Protein AF-A0A4Q3MH71-F1 (afdb_monomer)

Secondary structure (DSSP, 8-state):
-HHHHHHHHHHHHTT---EEETTEEE----TT--HHHHHHHHHHHHHHHHHHHHHHT-

Solvent-accessible surface area (backbone atoms onl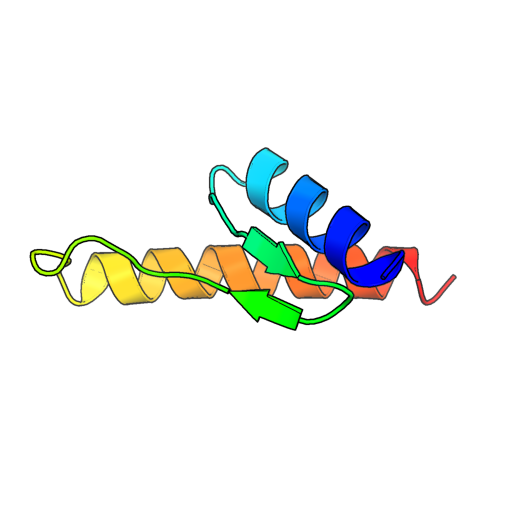y — not comparable to full-atom values): 3312 Å² total; per-residue (Å²): 76,75,64,15,49,51,30,31,53,41,19,47,77,65,76,38,88,57,46,53,57,44,65,43,80,45,79,81,76,68,93,82,66,49,70,71,56,51,51,55,51,50,54,44,49,52,50,14,50,51,55,41,48,62,65,64,74,106

Radius of gyration: 11.63 Å; Cα contacts (8 Å, |Δi|>4): 60; chains: 1; bounding box: 27×16×34 Å

Sequence (58 aa):
GTVGQLCRDRALANGLILRATYDAMLLSPPLIISRAQVDELFEKTWKALNETAAELGR

Fol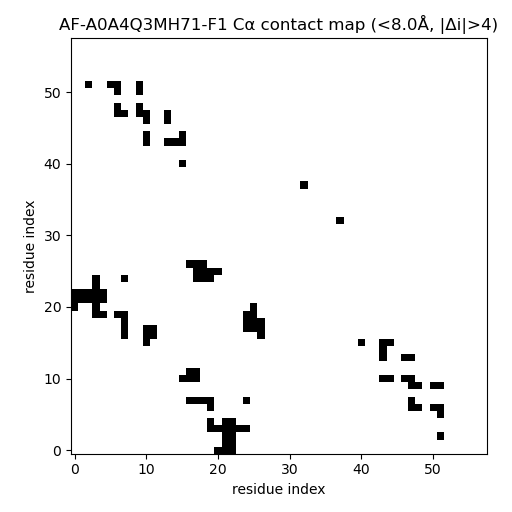dseek 3Di:
DVLQVQLQVQLVVLVHHWDRDPNDTDDDDDPPDDPVNVVVNVVSSVRSVVVSCVVVVD

pLDDT: mean 94.07, std 6.39, range [53.03, 98.31]

Nearest PDB structures (foldseek):
  4grx-assembly2_D  TM=9.760E-01  e=3.497E-03  Paracoccus denitrificans PD1222
  3i5t-assembly1_B  TM=9.561E-01  e=6.411E-03  Cereibacter sphaeroides 2.4.1
  4e3q-assembly1_A  TM=9.688E-01  e=1.175E-02  Vibrio fluvialis
  5ztx-assembly1_A  TM=9.782E-01  e=1.645E-02  Vibrio fluvialis
  4e3r-assembly1_A  TM=9.765E-01  e=1.438E-02  Vibrio fluvialis

Structure (mmCIF, N/CA/C/O backbone):
data_AF-A0A4Q3MH71-F1
#
_entry.id   AF-A0A4Q3MH71-F1
#
loop_
_atom_site.group_PDB
_atom_site.id
_atom_site.type_symbol
_atom_site.label_atom_id
_atom_site.label_alt_id
_atom_site.label_comp_id
_atom_site.label_asym_id
_atom_site.label_entity_id
_atom_site.label_seq_id
_atom_site.pdbx_PDB_ins_code
_atom_site.Cartn_x
_atom_site.Cartn_y
_atom_site.Cartn_z
_atom_site.occupancy
_atom_site.B_iso_or_equiv
_atom_site.auth_seq_id
_atom_site.auth_comp_id
_atom_site.auth_asym_id
_atom_site.auth_atom_id
_atom_site.pdbx_PDB_model_num
ATOM 1 N N . GLY A 1 1 ? 14.274 4.148 -5.059 1.00 77.38 1 GLY A N 1
ATOM 2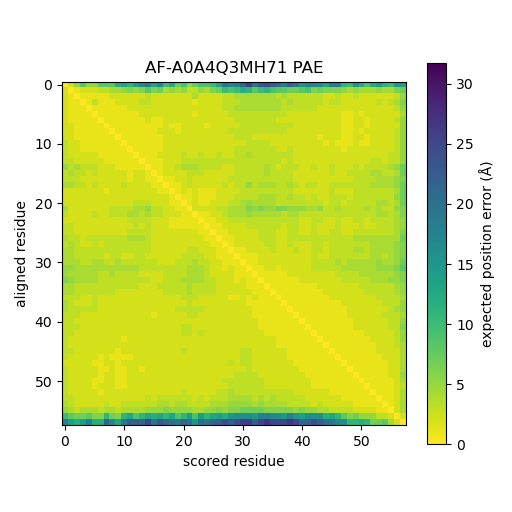 C CA . GLY A 1 1 ? 13.790 2.841 -5.501 1.00 77.38 1 GLY A CA 1
ATOM 3 C C . GLY A 1 1 ? 12.789 3.086 -6.592 1.00 77.38 1 GLY A C 1
ATOM 4 O O . GLY A 1 1 ? 11.889 3.897 -6.390 1.00 77.38 1 GLY A O 1
ATOM 5 N N . THR A 1 2 ? 13.013 2.508 -7.766 1.00 88.81 2 THR A N 1
ATOM 6 C CA . THR A 1 2 ? 12.133 2.685 -8.932 1.00 88.81 2 THR A CA 1
ATOM 7 C C . THR A 1 2 ? 10.843 1.883 -8.757 1.00 88.81 2 THR A C 1
ATOM 9 O O . THR A 1 2 ? 9.766 2.359 -9.102 1.00 88.81 2 THR A O 1
ATOM 12 N N . VAL A 1 3 ? 10.940 0.706 -8.131 1.00 94.06 3 VAL A N 1
ATOM 13 C CA . VAL A 1 3 ? 9.808 -0.198 -7.891 1.00 94.06 3 VAL A CA 1
ATOM 14 C C . VAL A 1 3 ? 8.874 0.362 -6.820 1.00 94.06 3 VAL A C 1
ATOM 16 O O . VAL A 1 3 ? 7.657 0.333 -6.986 1.00 94.06 3 VAL A O 1
ATOM 19 N N . GLY A 1 4 ? 9.421 0.938 -5.747 1.00 93.62 4 GLY A N 1
ATOM 20 C CA . GLY A 1 4 ? 8.607 1.547 -4.693 1.00 93.62 4 GLY A CA 1
ATOM 21 C C . GLY A 1 4 ? 7.767 2.728 -5.184 1.00 93.62 4 GLY A C 1
ATOM 22 O O . GLY A 1 4 ? 6.608 2.851 -4.796 1.00 93.62 4 GLY A O 1
ATOM 23 N N . GLN A 1 5 ? 8.310 3.578 -6.067 1.00 95.00 5 GLN A N 1
ATOM 24 C CA . GLN A 1 5 ? 7.529 4.670 -6.669 1.00 95.00 5 GLN A CA 1
ATOM 25 C C . GLN A 1 5 ? 6.394 4.132 -7.544 1.00 95.00 5 GLN A C 1
ATOM 27 O O . GLN A 1 5 ? 5.259 4.574 -7.395 1.00 95.00 5 GLN A O 1
ATOM 32 N N . LEU A 1 6 ? 6.668 3.112 -8.363 1.00 95.12 6 LEU A N 1
ATOM 33 C CA . LEU A 1 6 ? 5.638 2.457 -9.170 1.00 95.12 6 LEU A CA 1
ATOM 34 C C . LEU A 1 6 ? 4.508 1.886 -8.297 1.00 95.12 6 LEU A C 1
ATOM 36 O O . LEU A 1 6 ? 3.330 2.140 -8.548 1.00 95.12 6 LEU A O 1
ATOM 40 N N . CYS A 1 7 ? 4.862 1.177 -7.222 1.00 95.69 7 CYS A N 1
ATOM 41 C CA . CYS A 1 7 ? 3.883 0.626 -6.288 1.00 95.69 7 CYS A CA 1
ATOM 42 C C . CYS A 1 7 ? 3.061 1.709 -5.585 1.00 95.69 7 CYS A C 1
ATOM 44 O O . CYS A 1 7 ? 1.855 1.541 -5.386 1.00 95.69 7 CYS A O 1
ATOM 46 N N . ARG A 1 8 ? 3.691 2.829 -5.217 1.00 96.12 8 ARG A N 1
ATOM 47 C CA . ARG A 1 8 ? 2.992 3.988 -4.653 1.00 96.12 8 ARG A CA 1
ATOM 48 C C . ARG A 1 8 ? 1.961 4.542 -5.632 1.00 96.12 8 ARG A C 1
ATOM 50 O O . ARG A 1 8 ? 0.843 4.829 -5.213 1.00 96.12 8 ARG A O 1
ATOM 57 N N . ASP A 1 9 ? 2.312 4.678 -6.904 1.00 95.56 9 ASP A N 1
ATOM 58 C CA . ASP A 1 9 ? 1.412 5.247 -7.907 1.00 95.56 9 ASP A CA 1
ATOM 59 C C . ASP A 1 9 ? 0.207 4.324 -8.169 1.00 95.56 9 ASP A C 1
ATOM 61 O O . ASP A 1 9 ? -0.929 4.799 -8.255 1.00 95.56 9 ASP A O 1
ATOM 65 N N . ARG A 1 10 ? 0.415 2.998 -8.167 1.00 96.06 10 ARG A N 1
ATOM 66 C CA . ARG A 1 10 ? -0.676 2.002 -8.202 1.00 96.06 10 ARG A CA 1
ATOM 67 C C . ARG A 1 10 ? -1.569 2.070 -6.961 1.00 96.06 10 ARG A C 1
ATOM 69 O O . ARG A 1 10 ? -2.793 2.017 -7.077 1.00 96.06 10 ARG A O 1
ATOM 76 N N . ALA A 1 11 ? -0.992 2.243 -5.773 1.00 95.62 11 ALA A N 1
ATOM 77 C CA . ALA A 1 11 ? -1.771 2.417 -4.547 1.00 95.62 11 ALA A CA 1
ATOM 78 C C . ALA A 1 11 ? -2.636 3.689 -4.594 1.00 95.62 11 ALA A C 1
ATOM 80 O O . ALA A 1 11 ? -3.827 3.627 -4.280 1.00 95.62 11 ALA A O 1
ATOM 81 N N . LEU A 1 12 ? -2.078 4.807 -5.073 1.00 9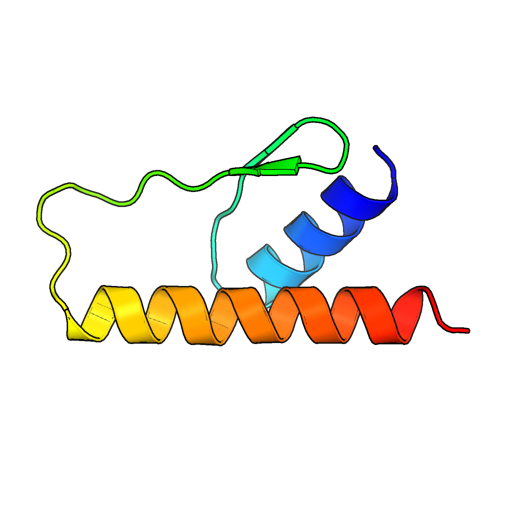5.69 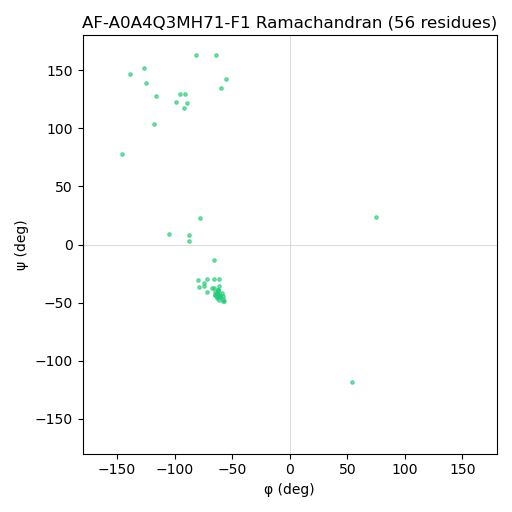12 LEU A N 1
ATOM 82 C CA . LEU A 1 12 ? -2.805 6.070 -5.228 1.00 95.69 12 LEU A CA 1
ATOM 83 C C . LEU A 1 12 ? -3.970 5.944 -6.217 1.00 95.69 12 LEU A C 1
ATOM 85 O O . LEU A 1 12 ? -5.068 6.415 -5.919 1.00 95.69 12 LEU A O 1
ATOM 89 N N . ALA A 1 13 ? -3.770 5.256 -7.345 1.00 96.00 13 ALA A N 1
ATOM 90 C CA . ALA A 1 13 ? -4.834 4.982 -8.315 1.00 96.00 13 ALA A CA 1
ATOM 91 C C . ALA A 1 13 ? -5.979 4.136 -7.723 1.00 96.00 13 ALA A C 1
ATOM 93 O O . ALA A 1 13 ? -7.135 4.290 -8.113 1.00 96.00 13 ALA A O 1
ATOM 94 N N . ASN A 1 14 ? -5.672 3.285 -6.742 1.00 93.81 14 ASN A N 1
ATOM 95 C CA . ASN A 1 14 ? -6.641 2.469 -6.008 1.00 93.81 14 ASN A CA 1
ATOM 96 C C . ASN A 1 14 ? -7.246 3.184 -4.779 1.00 93.81 14 ASN A C 1
ATOM 98 O O . ASN A 1 14 ? -7.960 2.562 -3.990 1.00 93.81 14 ASN A O 1
ATOM 102 N N . GLY A 1 15 ? -6.980 4.484 -4.599 1.00 93.88 15 GLY A N 1
ATOM 103 C CA . GLY A 1 15 ? -7.515 5.277 -3.490 1.00 93.88 15 GLY A CA 1
ATOM 104 C C . GLY A 1 15 ? -6.850 4.993 -2.139 1.00 93.88 15 GLY A C 1
ATOM 105 O O . GLY A 1 15 ? -7.468 5.213 -1.097 1.00 93.88 15 GLY A O 1
ATOM 106 N N . LEU A 1 16 ? -5.612 4.488 -2.141 1.00 94.81 16 LEU A N 1
ATOM 107 C CA . LEU A 1 16 ? -4.810 4.230 -0.947 1.00 94.81 16 LEU A CA 1
ATOM 108 C C . LEU A 1 16 ? -3.550 5.105 -0.944 1.00 94.81 16 LEU A C 1
ATOM 110 O O . LEU A 1 16 ? -2.757 5.100 -1.882 1.00 94.81 16 LEU A O 1
ATOM 114 N N . ILE A 1 17 ? -3.322 5.825 0.153 1.00 94.81 17 ILE A N 1
ATOM 115 C CA . ILE A 1 17 ? -2.116 6.639 0.327 1.00 94.81 17 ILE A CA 1
ATOM 116 C C . ILE A 1 17 ? -1.047 5.803 1.029 1.00 94.81 17 ILE A C 1
ATOM 118 O O . ILE A 1 17 ? -1.213 5.420 2.186 1.00 94.81 17 ILE A O 1
ATOM 122 N N . LEU A 1 18 ? 0.077 5.579 0.347 1.00 93.75 18 LEU A N 1
ATOM 123 C CA . LEU A 1 18 ? 1.271 4.952 0.910 1.00 93.75 18 LEU A CA 1
ATOM 124 C C . LEU A 1 18 ? 2.506 5.831 0.681 1.00 93.75 18 LEU A C 1
ATOM 126 O O . LEU A 1 18 ? 2.596 6.568 -0.308 1.00 93.75 18 LEU A O 1
ATOM 130 N N . ARG A 1 19 ? 3.494 5.727 1.575 1.00 95.62 19 ARG A N 1
ATOM 131 C CA . ARG A 1 19 ? 4.805 6.365 1.403 1.00 95.62 19 ARG A CA 1
ATOM 132 C C . ARG A 1 19 ? 5.809 5.346 0.878 1.00 95.62 19 ARG A C 1
ATOM 134 O O . ARG A 1 19 ? 6.080 4.359 1.550 1.00 95.62 19 ARG A O 1
ATOM 141 N N . ALA A 1 20 ? 6.415 5.636 -0.267 1.00 95.88 20 ALA A N 1
ATOM 142 C CA . ALA A 1 20 ? 7.573 4.898 -0.754 1.00 95.88 20 ALA A CA 1
ATOM 143 C C . ALA A 1 20 ? 8.864 5.537 -0.224 1.00 95.88 20 ALA A C 1
ATOM 145 O O . ALA A 1 20 ? 9.134 6.717 -0.461 1.00 95.88 20 ALA A O 1
ATOM 146 N N . THR A 1 21 ? 9.675 4.761 0.489 1.00 95.75 21 THR A N 1
ATOM 147 C CA . THR A 1 21 ? 11.043 5.123 0.875 1.00 95.75 21 THR A CA 1
ATOM 148 C C . THR A 1 21 ? 11.977 4.106 0.242 1.00 95.75 21 THR A C 1
ATOM 150 O O . THR A 1 21 ? 12.063 2.965 0.680 1.00 95.75 21 THR A O 1
ATOM 153 N N . TYR A 1 22 ? 12.643 4.516 -0.837 1.00 92.56 22 TYR A N 1
ATOM 154 C CA . TYR A 1 22 ? 13.258 3.587 -1.784 1.00 92.56 22 TYR A CA 1
ATOM 155 C C . TYR A 1 22 ? 12.236 2.569 -2.305 1.00 92.56 22 TYR A C 1
ATOM 157 O O . 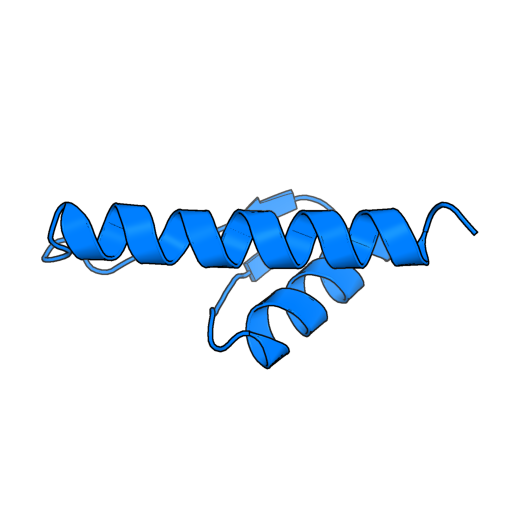TYR A 1 22 ? 11.281 2.994 -2.945 1.00 92.56 22 TYR A O 1
ATOM 165 N N . ASP A 1 23 ? 12.445 1.278 -2.063 1.00 92.81 23 ASP A N 1
ATOM 166 C CA . ASP A 1 23 ? 11.532 0.198 -2.454 1.00 92.81 23 ASP A CA 1
ATOM 167 C C . ASP A 1 23 ? 10.747 -0.358 -1.252 1.00 92.81 23 ASP A C 1
ATOM 169 O O . ASP A 1 23 ? 10.040 -1.354 -1.368 1.00 92.81 23 ASP A O 1
ATOM 173 N N . ALA A 1 24 ? 10.835 0.309 -0.095 1.00 92.75 24 ALA A N 1
ATOM 174 C CA . ALA A 1 24 ? 10.019 0.006 1.071 1.00 92.75 24 ALA A CA 1
ATOM 175 C C . ALA A 1 24 ? 8.735 0.845 1.063 1.00 92.75 24 ALA A C 1
ATOM 177 O O . ALA A 1 24 ? 8.776 2.076 0.949 1.00 92.75 24 ALA A O 1
ATOM 178 N N . MET A 1 25 ? 7.598 0.174 1.238 1.00 94.56 25 MET A N 1
ATOM 179 C CA . MET A 1 25 ? 6.287 0.803 1.380 1.00 94.56 25 MET A CA 1
ATOM 180 C C . MET A 1 25 ? 5.935 0.969 2.858 1.00 94.56 25 MET A C 1
ATOM 182 O O . MET A 1 25 ? 6.032 0.031 3.644 1.00 94.56 25 MET A O 1
ATOM 186 N N . 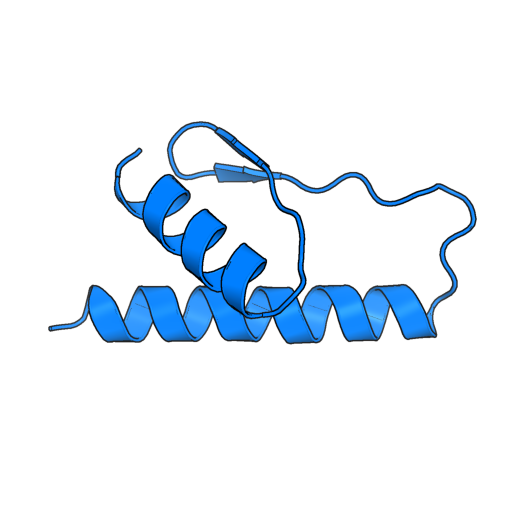LEU A 1 26 ? 5.532 2.179 3.237 1.00 94.50 26 LEU A N 1
ATOM 187 C CA . LEU A 1 26 ? 5.255 2.577 4.614 1.00 94.50 26 LEU A CA 1
ATOM 188 C C . LEU A 1 26 ? 3.836 3.141 4.717 1.00 94.50 26 LEU A C 1
ATOM 190 O O . LEU A 1 26 ? 3.409 3.931 3.870 1.00 94.50 26 LEU A O 1
ATOM 194 N N . LEU A 1 27 ? 3.140 2.779 5.794 1.00 92.94 27 LEU A N 1
ATOM 195 C CA . LEU A 1 27 ? 1.807 3.272 6.139 1.00 92.94 27 LEU A CA 1
ATOM 196 C C . LEU A 1 27 ? 1.712 3.553 7.639 1.00 92.94 27 LEU A C 1
ATOM 198 O O . LEU A 1 27 ? 2.344 2.882 8.448 1.00 92.94 27 LEU A O 1
ATOM 202 N N . SER A 1 28 ? 0.935 4.571 7.996 1.00 95.06 28 SER A N 1
ATOM 203 C CA . SER A 1 28 ? 0.663 4.965 9.380 1.00 95.06 28 SER A CA 1
ATOM 204 C C . SER A 1 28 ? -0.769 5.496 9.450 1.00 95.06 28 SER A C 1
ATOM 206 O O . SER A 1 28 ? -0.964 6.714 9.410 1.00 95.06 28 SER A O 1
ATOM 208 N N . P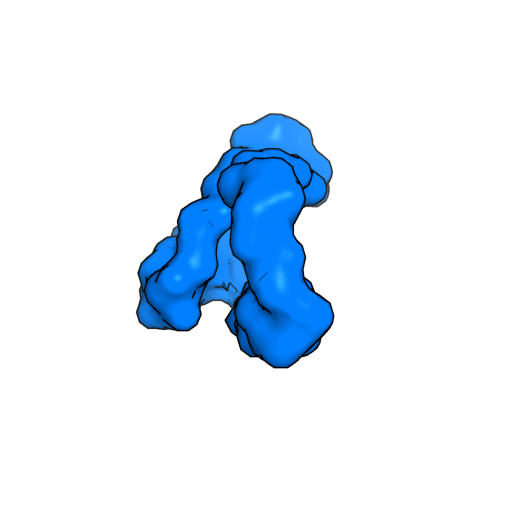RO A 1 29 ? -1.783 4.609 9.456 1.00 94.12 29 PRO A N 1
ATOM 209 C CA . PRO A 1 29 ? -3.174 5.028 9.504 1.00 94.12 29 PRO A CA 1
ATOM 210 C C . PRO A 1 29 ? -3.485 5.750 10.826 1.00 94.12 29 PRO A C 1
ATOM 212 O O . PRO A 1 29 ? -2.733 5.628 11.798 1.00 94.12 29 PRO A O 1
ATOM 215 N N . PRO A 1 30 ? -4.602 6.491 10.897 1.00 96.00 30 PRO A N 1
ATOM 216 C CA . PRO A 1 30 ? -5.075 7.074 12.147 1.00 96.00 30 PRO A CA 1
ATOM 217 C C . PRO A 1 30 ? -5.265 6.010 13.236 1.00 96.00 30 PRO A C 1
ATOM 219 O O . PRO A 1 30 ? -5.783 4.929 12.969 1.00 96.00 30 PRO A O 1
ATOM 222 N N . LEU A 1 31 ? -4.934 6.342 14.488 1.00 96.75 31 LEU A N 1
ATOM 223 C CA . LEU A 1 31 ? -5.049 5.411 15.626 1.00 96.75 31 LEU A CA 1
ATOM 224 C C . LEU A 1 31 ? -6.498 5.009 15.960 1.00 96.75 31 LEU A C 1
ATOM 226 O O . LEU A 1 31 ? -6.722 4.069 16.711 1.00 96.75 31 LEU A O 1
ATOM 230 N N . ILE A 1 32 ? -7.474 5.720 15.396 1.00 97.69 32 ILE A N 1
ATOM 231 C CA . ILE A 1 32 ? -8.911 5.464 15.545 1.00 97.69 32 ILE A CA 1
ATOM 232 C C . ILE A 1 32 ? -9.465 4.464 14.514 1.00 97.69 32 ILE A C 1
ATOM 234 O O . ILE A 1 32 ? -10.675 4.255 14.464 1.00 97.69 32 ILE A O 1
ATOM 238 N N . ILE A 1 33 ? -8.613 3.898 13.650 1.00 97.75 33 ILE A N 1
ATOM 239 C CA . ILE A 1 33 ? -9.030 2.979 12.586 1.00 97.75 33 ILE A CA 1
ATOM 240 C C . ILE A 1 33 ? -9.734 1.738 13.161 1.00 97.75 33 ILE A C 1
ATOM 242 O O . ILE A 1 33 ? -9.280 1.121 14.126 1.00 97.75 33 ILE A O 1
ATOM 246 N N . SER A 1 34 ? -10.859 1.360 12.558 1.00 98.31 34 SER A N 1
ATOM 247 C CA . SER A 1 34 ? -11.582 0.134 12.904 1.00 98.31 34 SER A CA 1
ATOM 248 C C . SER A 1 34 ? -10.959 -1.096 12.237 1.00 98.31 34 SER A C 1
ATOM 250 O O . SER A 1 34 ? -10.239 -0.986 11.247 1.00 98.31 34 SER A O 1
ATOM 252 N N . ARG A 1 35 ? -11.287 -2.298 12.728 1.00 97.75 35 ARG A N 1
ATOM 253 C CA . ARG A 1 35 ? -10.807 -3.558 12.130 1.00 97.75 35 ARG A CA 1
ATOM 254 C C . ARG A 1 35 ? -11.198 -3.693 10.653 1.00 97.75 35 ARG A C 1
ATOM 256 O O . ARG A 1 35 ? -10.336 -3.978 9.838 1.00 97.75 35 ARG A O 1
ATOM 263 N N . ALA A 1 36 ? -12.443 -3.365 10.303 1.00 97.88 36 ALA A N 1
ATOM 264 C CA . ALA A 1 36 ? -12.914 -3.420 8.917 1.00 97.88 36 ALA A CA 1
ATOM 265 C C . ALA A 1 36 ? -12.142 -2.467 7.984 1.00 97.88 36 ALA A C 1
ATOM 267 O O . ALA A 1 36 ? -11.868 -2.799 6.838 1.00 97.88 36 ALA A O 1
ATOM 268 N N . GLN A 1 37 ? -11.743 -1.293 8.482 1.00 97.25 37 GLN A N 1
ATOM 269 C CA . GLN A 1 37 ? -10.913 -0.361 7.713 1.00 97.25 37 GLN A CA 1
ATOM 270 C C . GLN A 1 37 ? -9.468 -0.855 7.564 1.00 97.25 37 GLN A C 1
ATOM 272 O O . GLN A 1 37 ? -8.824 -0.542 6.566 1.00 97.25 37 GLN A O 1
ATOM 277 N N . VAL A 1 38 ? -8.945 -1.617 8.534 1.00 97.00 38 VAL A N 1
ATOM 278 C CA . VAL A 1 38 ? -7.645 -2.295 8.390 1.00 97.00 38 VAL A CA 1
ATOM 279 C C . VAL A 1 38 ? -7.724 -3.343 7.280 1.00 97.00 38 VAL A C 1
ATOM 281 O O . VAL A 1 38 ? -6.825 -3.388 6.441 1.00 97.00 38 VAL A O 1
ATOM 284 N N . ASP A 1 39 ? -8.804 -4.124 7.231 1.00 97.19 39 ASP A N 1
ATOM 285 C CA . ASP A 1 39 ? -9.015 -5.122 6.177 1.00 97.19 39 ASP A CA 1
ATOM 286 C C . ASP A 1 39 ? -9.088 -4.456 4.789 1.00 97.19 39 ASP A C 1
ATOM 288 O O . ASP A 1 39 ? -8.342 -4.839 3.886 1.00 97.19 39 ASP A O 1
ATOM 292 N N . GLU A 1 40 ? -9.880 -3.384 4.642 1.00 96.56 40 GLU A N 1
ATOM 293 C CA . GLU A 1 40 ? -9.968 -2.594 3.399 1.00 96.56 40 GLU A CA 1
ATOM 294 C C . GLU A 1 40 ? -8.601 -2.008 2.987 1.00 96.56 40 GLU A C 1
ATOM 296 O O . GLU A 1 40 ? -8.224 -2.008 1.809 1.00 96.56 40 GLU A O 1
ATOM 301 N N . LEU A 1 41 ? -7.830 -1.507 3.957 1.00 96.44 41 LEU A N 1
ATOM 302 C CA . LEU A 1 41 ? -6.497 -0.953 3.723 1.00 96.44 41 LEU A CA 1
ATOM 303 C C . LEU A 1 41 ? -5.543 -2.013 3.162 1.00 96.44 41 LEU A C 1
ATOM 305 O O . LEU A 1 41 ? -4.807 -1.737 2.207 1.00 96.44 41 LEU A O 1
ATOM 309 N N . PHE A 1 42 ? -5.548 -3.223 3.724 1.00 96.25 42 PHE A N 1
ATOM 310 C CA . PHE A 1 42 ? -4.688 -4.304 3.247 1.00 96.25 42 PHE A CA 1
ATOM 311 C C . PHE A 1 42 ? -5.169 -4.904 1.926 1.00 96.25 42 PHE A C 1
ATOM 313 O O . PHE A 1 42 ? -4.326 -5.225 1.090 1.00 96.25 42 PHE A O 1
ATOM 320 N N . GLU A 1 43 ? -6.477 -4.963 1.675 1.00 97.00 43 GLU A N 1
ATOM 321 C CA . GLU A 1 43 ? -7.027 -5.380 0.379 1.00 97.00 43 GLU A CA 1
ATOM 322 C C . GLU A 1 43 ? -6.497 -4.491 -0.760 1.00 97.00 43 GLU A C 1
ATOM 324 O O . GLU A 1 43 ? -5.939 -4.980 -1.750 1.00 97.00 43 GLU A O 1
ATOM 329 N N . LYS A 1 44 ? -6.562 -3.165 -0.581 1.00 96.00 44 LYS A N 1
ATOM 330 C CA . LYS A 1 44 ? -6.016 -2.198 -1.550 1.00 96.00 44 LYS A CA 1
ATOM 331 C C . LYS A 1 44 ? -4.496 -2.275 -1.663 1.00 96.00 44 LYS A C 1
ATOM 333 O O . LYS A 1 44 ? -3.956 -2.152 -2.763 1.00 96.00 44 LYS A O 1
ATOM 338 N N . THR A 1 45 ? -3.804 -2.499 -0.544 1.00 96.19 45 THR A N 1
ATOM 339 C CA . THR A 1 45 ? -2.342 -2.671 -0.535 1.00 96.19 45 THR A CA 1
ATOM 340 C C . THR A 1 45 ? -1.943 -3.881 -1.379 1.00 96.19 45 THR A C 1
ATOM 342 O O . THR A 1 45 ? -1.046 -3.783 -2.216 1.00 96.19 45 THR A O 1
ATOM 345 N N . TRP A 1 46 ? -2.645 -5.004 -1.214 1.00 96.56 46 TRP A N 1
ATOM 346 C CA . TRP A 1 46 ? -2.379 -6.232 -1.960 1.00 96.56 46 TRP A CA 1
ATOM 347 C C . TRP A 1 46 ? -2.638 -6.060 -3.455 1.00 96.56 46 TRP A C 1
ATOM 349 O O . TRP A 1 46 ? -1.837 -6.492 -4.285 1.00 96.56 46 TRP A O 1
ATOM 359 N N . LYS A 1 47 ? -3.719 -5.358 -3.810 1.00 96.44 47 LYS A N 1
ATOM 360 C CA . LYS A 1 47 ? -4.025 -5.017 -5.201 1.00 96.44 47 LYS A CA 1
ATOM 361 C C . LYS A 1 47 ? -2.894 -4.215 -5.855 1.00 96.44 47 LYS A C 1
ATOM 363 O O . LYS A 1 47 ? -2.431 -4.595 -6.927 1.00 96.44 47 LYS A O 1
ATOM 368 N N . ALA A 1 48 ? -2.403 -3.168 -5.191 1.00 96.06 48 ALA A N 1
ATOM 369 C CA . ALA A 1 48 ? -1.307 -2.349 -5.709 1.00 96.06 48 ALA A CA 1
ATOM 370 C C . ALA A 1 48 ? -0.005 -3.150 -5.896 1.00 96.06 48 ALA A C 1
ATOM 372 O O . ALA A 1 48 ? 0.690 -2.976 -6.900 1.00 96.06 48 ALA A O 1
ATOM 373 N N . LEU A 1 49 ? 0.311 -4.060 -4.966 1.00 95.44 49 LEU A N 1
ATOM 374 C CA . LEU A 1 49 ? 1.466 -4.956 -5.081 1.00 95.44 49 LEU A CA 1
ATOM 375 C C . LEU A 1 49 ? 1.339 -5.896 -6.286 1.00 95.44 49 LEU A C 1
ATOM 377 O O . LEU A 1 49 ? 2.286 -6.016 -7.060 1.00 95.44 49 LEU A O 1
ATOM 381 N N . ASN A 1 50 ? 0.170 -6.511 -6.485 1.00 96.38 50 ASN A N 1
ATOM 382 C CA . ASN A 1 50 ? -0.077 -7.404 -7.620 1.00 96.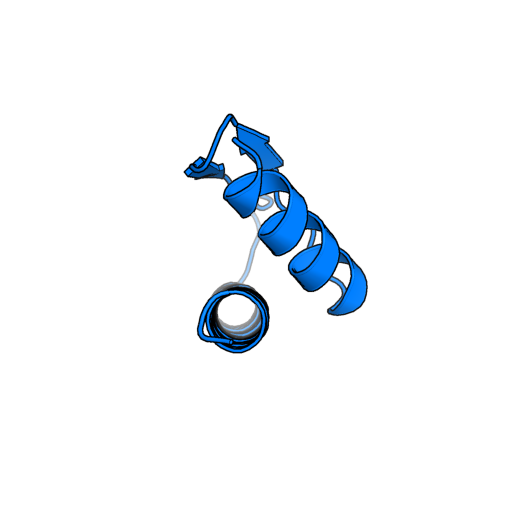38 50 ASN A CA 1
ATOM 383 C C . ASN A 1 50 ? 0.014 -6.674 -8.965 1.00 96.38 50 ASN A C 1
ATOM 385 O O . ASN A 1 50 ? 0.624 -7.189 -9.898 1.00 96.38 50 ASN A O 1
ATOM 389 N N . GLU A 1 51 ? -0.548 -5.467 -9.066 1.00 95.75 51 GLU A N 1
ATOM 390 C CA . GLU A 1 51 ? -0.438 -4.634 -10.271 1.00 95.75 51 GLU A CA 1
ATOM 391 C C . GLU A 1 51 ? 1.021 -4.270 -10.572 1.00 95.75 51 GLU A C 1
ATOM 393 O O . GLU A 1 51 ? 1.461 -4.363 -11.717 1.00 95.75 51 GLU A O 1
ATOM 398 N N . THR A 1 52 ? 1.787 -3.922 -9.536 1.00 95.25 52 THR A N 1
ATOM 399 C CA . THR A 1 52 ? 3.223 -3.630 -9.659 1.00 95.25 52 THR A CA 1
ATOM 400 C C . THR A 1 52 ? 3.996 -4.863 -10.124 1.00 95.25 52 THR A C 1
ATOM 402 O O . THR A 1 52 ? 4.817 -4.772 -11.034 1.00 95.25 52 THR A O 1
ATOM 405 N N . ALA A 1 53 ? 3.718 -6.032 -9.541 1.00 95.31 53 ALA A N 1
ATOM 406 C CA . ALA A 1 53 ? 4.353 -7.289 -9.924 1.00 95.31 53 ALA A CA 1
ATOM 407 C C . ALA A 1 53 ? 4.019 -7.683 -11.372 1.00 95.31 53 ALA A C 1
ATOM 409 O O . ALA A 1 53 ? 4.910 -8.092 -12.111 1.00 95.31 53 ALA A O 1
ATOM 410 N N . ALA A 1 54 ? 2.766 -7.511 -11.799 1.00 95.25 54 ALA A N 1
ATOM 411 C CA . ALA A 1 54 ? 2.335 -7.793 -13.168 1.00 95.25 54 ALA A CA 1
ATOM 412 C C . ALA A 1 54 ? 2.982 -6.859 -14.205 1.00 95.25 54 ALA A C 1
ATOM 414 O O . ALA A 1 54 ? 3.170 -7.244 -15.356 1.00 95.25 54 ALA A O 1
ATOM 415 N N . GLU A 1 55 ? 3.315 -5.628 -13.816 1.00 93.56 55 GLU A N 1
ATOM 416 C CA . GLU A 1 55 ? 4.004 -4.675 -14.683 1.00 93.56 55 GLU A CA 1
ATOM 417 C C . GLU A 1 55 ? 5.509 -4.942 -14.783 1.00 93.56 55 GLU A C 1
ATOM 419 O O . GLU A 1 55 ? 6.070 -4.786 -15.866 1.00 93.56 55 GLU A O 1
ATOM 424 N N . LEU A 1 56 ? 6.137 -5.372 -13.685 1.00 91.12 56 LEU A N 1
ATOM 425 C CA . LEU A 1 56 ? 7.562 -5.717 -13.633 1.00 91.12 56 LEU A CA 1
ATOM 426 C C . LEU A 1 56 ? 7.880 -7.103 -14.198 1.00 91.12 56 LEU A C 1
ATOM 428 O O . LEU A 1 56 ? 8.973 -7.307 -14.710 1.00 91.12 56 LEU A O 1
ATOM 432 N N . GLY A 1 57 ? 6.955 -8.057 -14.087 1.00 81.69 57 GLY A N 1
ATOM 433 C CA . GLY A 1 57 ? 7.092 -9.419 -14.611 1.00 81.69 57 GLY A CA 1
ATOM 434 C C . GLY A 1 57 ? 6.870 -9.538 -16.123 1.00 81.69 57 GLY A C 1
ATOM 435 O O . GLY A 1 57 ? 6.496 -10.616 -16.582 1.00 81.69 57 GLY A O 1
ATOM 436 N N . ARG A 1 58 ? 7.038 -8.439 -16.867 1.00 53.03 58 ARG A N 1
ATOM 437 C CA . ARG A 1 58 ? 7.015 -8.394 -18.334 1.00 53.03 58 ARG A CA 1
ATOM 438 C C . ARG A 1 58 ? 8.411 -8.554 -18.916 1.00 53.03 58 ARG A C 1
ATOM 440 O O . ARG A 1 58 ? 9.353 -7.967 -18.343 1.00 53.03 58 ARG A O 1
#

Mean predicted aligned error: 2.97 Å